Protein AF-A0A261C4Q7-F1 (afdb_monomer_lite)

Secondary structure (DSSP, 8-state):
-HHHHHHHTT-----TTSHHHHTT--S----------SSTT---TT----THHHHHHHHHHHHHHHHSPPP-

Organism: NCBI:txid1503980

InterPro domains:
  IPR035994 Nucleoside phosphorylase superfamily [G3DSA:3.40.50.1580] (1-71)

Fold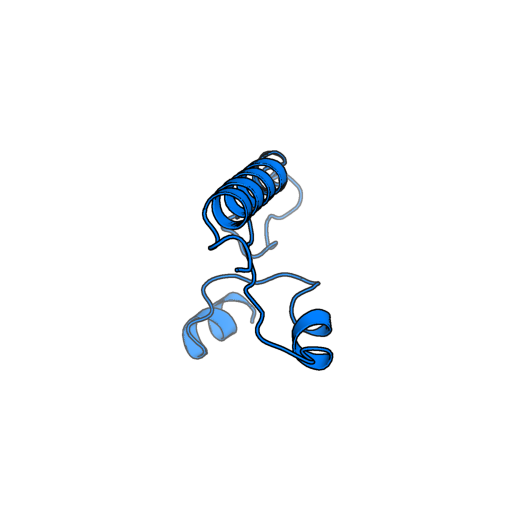seek 3Di:
DVVVVCVVVVPPADDPPDPVCVVPPPDDDDDFWFQQDPCNPPPDPDDGGNPCSVVVSVVVVVVCVVPPDDDD

pLDDT: mean 80.65, std 12.75, range [53.53, 97.0]

Radius of gyration: 15.41 Å; chains: 1; bounding box: 34×29×40 Å

Sequence (72 aa):
IRESFAESFGVRCMDAGFDSIVGSCVRSWALIRGISDYHYGQSRAGKIWQAHAAARAAGMVRCIIEKLPKSA

Structure (mmCIF, N/CA/C/O backbone):
data_AF-A0A261C4Q7-F1
#
_entry.id   AF-A0A261C4Q7-F1
#
loop_
_atom_site.group_PDB
_atom_site.id
_atom_site.type_symbol
_atom_site.label_atom_id
_atom_site.label_alt_id
_atom_site.label_comp_id
_atom_site.label_asym_id
_atom_site.label_entity_id
_atom_site.label_seq_id
_atom_site.pdbx_PDB_ins_code
_atom_site.Cartn_x
_atom_site.Cartn_y
_atom_site.Cartn_z
_atom_site.occupancy
_atom_site.B_iso_or_equiv
_atom_site.auth_seq_id
_atom_site.auth_comp_id
_atom_site.auth_asym_id
_atom_site.auth_atom_id
_atom_site.pdbx_PDB_model_num
ATOM 1 N N . ILE A 1 1 ? 10.295 -14.063 -13.202 1.00 69.88 1 ILE A N 1
ATOM 2 C CA . ILE A 1 1 ? 10.345 -14.316 -11.738 1.00 69.88 1 ILE A CA 1
ATOM 3 C C . ILE A 1 1 ? 9.268 -13.518 -11.005 1.00 69.88 1 ILE A C 1
ATOM 5 O O . ILE A 1 1 ? 8.376 -14.150 -10.465 1.00 69.88 1 ILE A O 1
ATOM 9 N N . ARG A 1 2 ? 9.289 -12.172 -10.991 1.00 72.69 2 ARG A N 1
ATOM 10 C CA . ARG A 1 2 ? 8.267 -11.378 -10.269 1.00 72.69 2 ARG A CA 1
ATOM 11 C C . ARG A 1 2 ? 6.858 -11.476 -10.870 1.00 72.69 2 ARG A C 1
ATOM 13 O O . ARG A 1 2 ? 5.919 -11.719 -10.129 1.00 72.69 2 ARG A O 1
ATOM 20 N N . GLU A 1 3 ? 6.720 -11.348 -12.188 1.00 76.94 3 GLU A N 1
ATOM 21 C CA . GLU A 1 3 ? 5.426 -11.508 -12.885 1.00 76.94 3 GLU A CA 1
ATOM 22 C C . GLU A 1 3 ? 4.874 -12.929 -12.754 1.00 76.94 3 GLU A C 1
ATOM 24 O O . GLU A 1 3 ? 3.762 -13.111 -12.281 1.00 76.94 3 GLU A O 1
ATOM 29 N N . SER A 1 4 ? 5.694 -13.941 -13.054 1.00 82.94 4 SER A N 1
ATOM 30 C CA . SER A 1 4 ? 5.310 -15.352 -12.911 1.00 82.94 4 SER A CA 1
ATOM 31 C C . SER A 1 4 ? 4.890 -15.713 -11.480 1.00 82.94 4 SER A C 1
ATOM 33 O O . SER A 1 4 ? 3.958 -16.486 -11.284 1.00 82.94 4 SER A O 1
ATOM 35 N N . PHE A 1 5 ? 5.561 -15.149 -10.468 1.00 84.00 5 PHE A N 1
ATOM 36 C CA . PHE A 1 5 ? 5.164 -15.297 -9.067 1.00 84.00 5 PHE A CA 1
ATOM 37 C C . PHE A 1 5 ? 3.826 -14.602 -8.797 1.00 84.00 5 PHE A C 1
ATOM 39 O O . PHE A 1 5 ? 2.942 -15.187 -8.179 1.00 84.00 5 PHE A O 1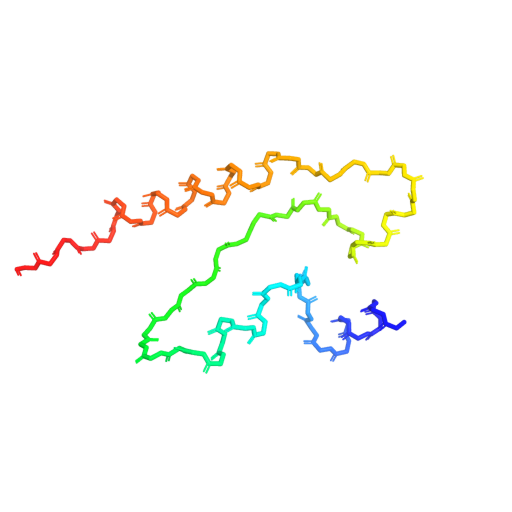
ATOM 46 N N . ALA A 1 6 ? 3.653 -13.377 -9.296 1.00 83.44 6 ALA A N 1
ATOM 47 C CA . ALA A 1 6 ? 2.419 -12.636 -9.103 1.00 83.44 6 ALA A CA 1
ATOM 48 C C . ALA A 1 6 ? 1.207 -13.344 -9.721 1.00 83.44 6 ALA A C 1
ATOM 50 O O . ALA A 1 6 ? 0.175 -13.452 -9.067 1.00 83.44 6 ALA A O 1
ATOM 51 N N . GLU A 1 7 ? 1.348 -13.895 -10.925 1.00 85.06 7 GLU A N 1
ATOM 52 C CA . GLU A 1 7 ? 0.304 -14.691 -11.575 1.00 85.06 7 GLU A CA 1
ATOM 53 C C . GLU A 1 7 ? 0.004 -15.979 -10.800 1.00 85.06 7 GLU A C 1
ATOM 55 O O . GLU A 1 7 ? -1.156 -16.264 -10.511 1.00 85.06 7 GLU A O 1
ATOM 60 N N . SER A 1 8 ? 1.042 -16.718 -10.392 1.00 93.12 8 SER A N 1
ATOM 61 C CA . SER A 1 8 ? 0.887 -18.015 -9.710 1.00 93.12 8 SER A CA 1
ATOM 62 C C . SER A 1 8 ? 0.186 -17.907 -8.355 1.00 93.12 8 SER A C 1
ATOM 64 O O . SER A 1 8 ? -0.522 -18.825 -7.951 1.00 93.12 8 SER A O 1
ATOM 66 N N . PHE A 1 9 ? 0.381 -16.793 -7.647 1.00 89.06 9 PHE A N 1
ATOM 67 C CA . PHE A 1 9 ? -0.170 -16.575 -6.307 1.00 89.06 9 PHE A CA 1
ATOM 68 C C . PHE A 1 9 ? -1.276 -15.509 -6.272 1.00 89.06 9 PHE A C 1
ATOM 70 O O . PHE A 1 9 ? -1.704 -15.103 -5.193 1.00 89.06 9 PHE A O 1
ATOM 77 N N . GLY A 1 10 ? -1.745 -15.036 -7.433 1.00 88.06 10 GLY A N 1
ATOM 78 C CA . GLY A 1 10 ? -2.789 -14.010 -7.525 1.00 88.06 10 GLY A CA 1
ATOM 79 C C . GLY A 1 10 ? -2.413 -12.678 -6.859 1.00 88.06 10 GLY A C 1
ATOM 80 O O . GLY A 1 10 ? 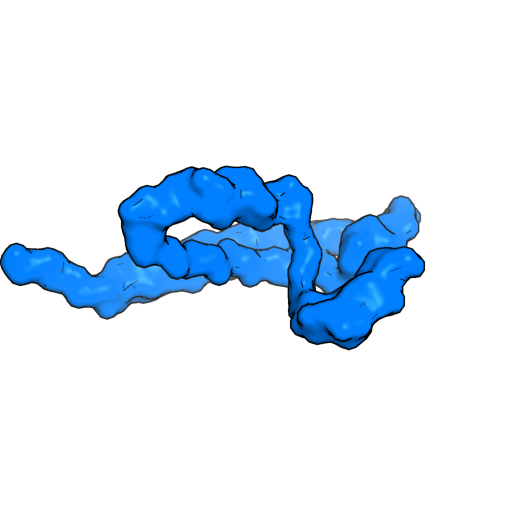-3.285 -11.963 -6.355 1.00 88.06 10 GLY A O 1
ATOM 81 N N . VAL A 1 11 ? -1.121 -12.341 -6.824 1.00 86.00 11 VAL A N 1
ATOM 82 C CA . VAL A 1 11 ? -0.604 -11.126 -6.186 1.00 86.00 11 VAL A CA 1
ATOM 83 C C . VAL A 1 11 ? -1.020 -9.909 -7.002 1.00 86.00 11 VAL A C 1
ATOM 85 O O . VAL A 1 11 ? -0.629 -9.738 -8.155 1.00 86.00 11 VAL A O 1
ATOM 88 N N . ARG A 1 12 ? -1.795 -9.020 -6.380 1.00 84.06 12 ARG A N 1
ATOM 89 C CA . ARG A 1 12 ? -2.288 -7.797 -7.032 1.00 84.06 12 ARG A CA 1
ATOM 90 C C . ARG A 1 12 ? -1.289 -6.644 -6.986 1.00 84.06 12 ARG A C 1
ATOM 92 O O . ARG A 1 12 ? -1.309 -5.783 -7.860 1.00 84.06 12 ARG A O 1
ATOM 99 N N . CYS A 1 13 ? -0.439 -6.604 -5.964 1.00 83.75 13 CYS A N 1
ATOM 100 C CA . CYS A 1 13 ? 0.569 -5.567 -5.772 1.00 83.75 13 CYS A CA 1
ATOM 101 C C . CYS A 1 13 ? 1.731 -6.088 -4.917 1.00 83.75 13 CYS A C 1
ATOM 103 O O . CYS A 1 13 ? 1.570 -7.029 -4.144 1.00 83.75 13 CYS A O 1
ATOM 105 N N . MET A 1 14 ? 2.902 -5.472 -5.066 1.00 81.38 14 MET A N 1
ATOM 106 C CA . MET A 1 14 ? 4.116 -5.801 -4.317 1.00 81.38 14 MET A CA 1
ATOM 107 C C . MET A 1 14 ? 4.696 -4.522 -3.709 1.00 81.38 14 MET A C 1
ATOM 109 O O . MET A 1 14 ? 4.669 -3.476 -4.354 1.00 81.38 14 MET A O 1
ATOM 113 N N . ASP A 1 15 ? 5.221 -4.609 -2.487 1.00 81.12 15 ASP A N 1
ATOM 114 C CA . ASP A 1 15 ? 5.909 -3.516 -1.794 1.00 81.12 15 ASP A CA 1
ATOM 115 C C . ASP A 1 15 ? 7.004 -4.078 -0.874 1.00 81.12 15 ASP A C 1
ATOM 117 O O . ASP A 1 15 ? 6.867 -5.180 -0.348 1.00 81.12 15 ASP A O 1
ATOM 121 N N . ALA A 1 16 ? 8.076 -3.314 -0.657 1.00 76.12 16 ALA A N 1
ATOM 122 C CA . ALA A 1 16 ? 9.215 -3.727 0.164 1.00 76.12 16 ALA A CA 1
ATOM 123 C C . ALA A 1 16 ? 8.929 -3.703 1.681 1.00 76.12 16 ALA A C 1
ATOM 125 O O . ALA A 1 16 ? 9.727 -4.216 2.459 1.00 76.12 16 ALA A O 1
ATOM 126 N N . GLY A 1 17 ? 7.814 -3.103 2.117 1.00 71.50 17 GLY A N 1
ATOM 127 C CA . GLY A 1 17 ? 7.462 -2.945 3.533 1.00 71.50 17 GLY A CA 1
ATOM 128 C C . GLY A 1 17 ? 6.240 -3.740 3.989 1.00 71.50 17 GLY A C 1
ATOM 129 O O . GLY A 1 17 ? 5.652 -3.390 5.010 1.00 71.50 17 GLY A O 1
ATOM 130 N N . PHE A 1 18 ? 5.786 -4.736 3.223 1.00 71.00 18 PHE A N 1
ATOM 131 C CA . PHE A 1 18 ? 4.614 -5.537 3.594 1.00 71.00 18 PHE A CA 1
ATOM 132 C C . PHE A 1 18 ? 4.914 -6.512 4.743 1.00 71.00 18 PHE A C 1
ATOM 134 O O . PHE A 1 18 ? 4.225 -6.494 5.764 1.00 71.00 18 PHE A O 1
ATOM 141 N N . ASP A 1 19 ? 5.965 -7.319 4.594 1.00 67.88 19 ASP A N 1
ATOM 142 C CA . ASP A 1 19 ? 6.217 -8.486 5.452 1.00 67.88 19 ASP A CA 1
ATOM 143 C C . ASP A 1 19 ? 6.507 -8.115 6.916 1.00 67.88 19 ASP A C 1
ATOM 145 O O . ASP A 1 19 ? 6.161 -8.854 7.838 1.00 67.88 19 ASP A O 1
ATOM 149 N N . SER A 1 20 ? 7.086 -6.934 7.153 1.00 64.62 20 SER A N 1
ATOM 150 C CA . SER A 1 20 ? 7.429 -6.454 8.497 1.00 64.62 20 SER A CA 1
ATOM 151 C C . SER A 1 20 ? 6.215 -6.048 9.336 1.00 64.62 20 SER A C 1
ATOM 153 O O . SER A 1 20 ? 6.281 -6.101 10.564 1.00 64.62 20 SER A O 1
ATOM 155 N N . ILE A 1 21 ? 5.101 -5.662 8.704 1.00 63.00 21 ILE A N 1
ATOM 156 C CA . ILE A 1 21 ? 3.877 -5.277 9.418 1.00 63.00 21 ILE A CA 1
ATOM 157 C C . ILE A 1 21 ? 3.118 -6.526 9.866 1.00 63.00 21 ILE A C 1
ATOM 159 O O . ILE A 1 21 ? 2.717 -6.600 11.026 1.00 63.00 21 ILE A O 1
ATOM 163 N N . VAL A 1 22 ? 2.983 -7.524 8.982 1.00 64.12 22 VAL A N 1
ATOM 164 C CA . VAL A 1 22 ? 2.236 -8.767 9.255 1.00 64.12 22 VAL A CA 1
ATOM 165 C C . VAL A 1 22 ? 2.813 -9.535 10.450 1.00 64.12 22 VAL A C 1
ATOM 167 O O . VAL A 1 22 ? 2.061 -10.097 11.244 1.00 64.12 22 VAL A O 1
ATOM 170 N N . GLY A 1 23 ? 4.138 -9.508 10.634 1.00 59.50 23 GLY A N 1
ATOM 171 C CA . GLY A 1 23 ? 4.810 -10.192 11.745 1.00 59.50 23 GLY A CA 1
ATOM 172 C C . GLY A 1 23 ? 4.532 -9.611 13.139 1.00 59.50 23 GLY A C 1
ATOM 173 O O . GLY A 1 23 ? 4.751 -10.298 14.131 1.00 59.50 23 GLY A O 1
ATOM 174 N N . SER A 1 24 ? 4.034 -8.372 13.231 1.00 63.16 24 SER A N 1
ATOM 175 C CA . SER A 1 24 ? 3.804 -7.656 14.498 1.00 63.16 24 SER A CA 1
ATOM 176 C C . SER A 1 24 ? 2.317 -7.453 14.820 1.00 63.16 24 SER A C 1
ATOM 178 O O . SER A 1 24 ? 1.980 -6.762 15.771 1.00 63.16 24 SER A O 1
ATOM 180 N N . CYS A 1 25 ? 1.389 -8.013 14.039 1.00 60.53 25 CYS A N 1
ATOM 181 C CA . CYS A 1 25 ? -0.055 -7.749 14.108 1.00 60.53 25 CYS A CA 1
ATOM 182 C C . CYS A 1 25 ? -0.743 -8.174 15.428 1.00 60.53 25 CYS A C 1
ATOM 184 O O . CYS A 1 25 ? -1.536 -9.110 15.452 1.00 60.53 25 CYS A O 1
ATOM 186 N N . VAL A 1 26 ? -0.506 -7.445 16.527 1.00 65.19 26 VAL A N 1
ATOM 187 C CA . VAL A 1 26 ? -1.063 -7.714 17.869 1.00 65.19 26 VAL A CA 1
ATOM 188 C C . VAL A 1 26 ? -2.600 -7.567 17.915 1.00 65.19 26 VAL A C 1
ATOM 190 O O . VAL A 1 26 ? -3.237 -8.062 18.842 1.00 65.19 26 VAL A O 1
ATOM 193 N N . ARG A 1 27 ? -3.235 -6.903 16.931 1.00 75.94 27 ARG A N 1
ATOM 194 C CA . ARG A 1 27 ? -4.701 -6.685 16.840 1.00 75.94 27 ARG A CA 1
ATOM 195 C C . ARG A 1 27 ? -5.190 -6.686 15.379 1.00 75.94 27 ARG A C 1
ATOM 197 O O . ARG A 1 27 ? -4.435 -7.005 14.465 1.00 75.94 27 ARG A O 1
ATOM 204 N N . SER A 1 28 ? -6.452 -6.302 15.150 1.00 83.00 28 SER A N 1
ATOM 205 C CA . SER A 1 28 ? -7.010 -6.041 13.815 1.00 83.00 28 SER A CA 1
ATOM 206 C C . SER A 1 28 ? -6.213 -4.963 13.080 1.00 83.00 28 SER A C 1
ATOM 208 O O . SER A 1 28 ? -5.948 -3.895 13.630 1.00 83.00 28 SER A O 1
ATOM 210 N N . TRP A 1 29 ? -5.866 -5.233 11.826 1.00 84.44 29 TRP A N 1
ATOM 211 C CA . TRP A 1 29 ? -5.102 -4.330 10.975 1.00 84.44 29 TRP A CA 1
ATOM 212 C C . TRP A 1 29 ? -5.695 -4.302 9.567 1.00 84.44 29 TRP A C 1
ATOM 214 O O . TRP A 1 29 ? -6.328 -5.256 9.116 1.00 84.44 29 TRP A O 1
ATOM 224 N N . ALA A 1 30 ? -5.479 -3.190 8.876 1.00 86.94 30 ALA A N 1
ATOM 225 C CA . ALA A 1 30 ? -5.785 -3.032 7.465 1.00 86.94 30 ALA A CA 1
ATOM 226 C C . ALA A 1 30 ? -4.617 -2.308 6.800 1.00 86.94 30 ALA A C 1
ATOM 228 O O . ALA A 1 30 ? -4.030 -1.398 7.387 1.00 86.94 30 ALA A O 1
ATOM 229 N N . LEU A 1 31 ? -4.284 -2.705 5.574 1.00 86.81 31 LEU A N 1
ATOM 230 C CA . LEU A 1 31 ? -3.215 -2.082 4.807 1.00 86.81 31 LEU A CA 1
ATOM 231 C C . LEU A 1 31 ? -3.796 -1.268 3.655 1.00 86.81 31 LEU A C 1
ATOM 233 O O . LEU A 1 31 ? -4.501 -1.801 2.802 1.00 86.81 31 LEU A O 1
ATOM 237 N N . ILE A 1 32 ? -3.456 0.019 3.613 1.00 91.19 32 ILE A N 1
ATOM 238 C CA . ILE A 1 32 ? -3.848 0.931 2.539 1.00 91.19 32 ILE A CA 1
ATOM 239 C C . ILE A 1 32 ? -2.586 1.349 1.784 1.00 91.19 32 ILE A C 1
ATOM 241 O O . ILE A 1 32 ? -1.671 1.930 2.365 1.00 91.19 32 ILE A O 1
ATOM 245 N N . ARG A 1 33 ? -2.527 1.044 0.482 1.00 89.75 33 ARG A N 1
ATOM 246 C CA . ARG A 1 33 ? -1.398 1.382 -0.398 1.00 89.75 33 ARG A CA 1
ATOM 247 C C . ARG A 1 33 ? -1.878 2.145 -1.622 1.00 89.75 33 ARG A C 1
ATOM 249 O O . ARG A 1 33 ? -2.901 1.811 -2.212 1.00 89.75 33 ARG A O 1
ATOM 256 N N . GLY A 1 34 ? -1.111 3.158 -2.006 1.00 91.31 34 GLY A N 1
ATOM 257 C CA . GLY A 1 34 ? -1.262 3.827 -3.291 1.00 91.31 34 GLY A CA 1
ATOM 258 C C . GLY A 1 34 ? -0.384 3.142 -4.329 1.00 91.31 34 GLY A C 1
ATOM 259 O O . GLY A 1 34 ? 0.749 2.780 -4.027 1.00 91.31 34 GLY A O 1
ATOM 260 N N . ILE A 1 35 ? -0.890 2.984 -5.550 1.00 90.19 35 ILE A N 1
ATOM 261 C CA . ILE A 1 35 ? -0.122 2.387 -6.646 1.00 90.19 35 ILE A CA 1
ATOM 262 C C . ILE A 1 35 ? 0.827 3.438 -7.233 1.00 90.19 35 ILE A C 1
ATOM 264 O O . ILE A 1 35 ? 0.384 4.392 -7.874 1.00 90.19 35 ILE A O 1
ATOM 268 N N . SER A 1 36 ? 2.126 3.276 -6.977 1.00 89.19 36 SER A N 1
ATOM 269 C CA . SER A 1 36 ? 3.197 4.148 -7.480 1.00 89.19 36 SER A CA 1
ATOM 270 C C . SER A 1 36 ? 3.630 3.806 -8.905 1.00 89.19 36 SER A C 1
ATOM 272 O O . SER A 1 36 ? 4.157 4.670 -9.604 1.00 89.19 36 SER A O 1
ATOM 274 N N . ASP A 1 37 ? 3.407 2.568 -9.344 1.00 84.00 37 ASP A N 1
ATOM 275 C CA . ASP A 1 37 ? 3.678 2.084 -10.694 1.00 84.00 37 ASP A CA 1
ATOM 276 C C . ASP A 1 37 ? 2.871 0.808 -10.995 1.00 84.00 37 ASP A C 1
ATOM 278 O O . ASP A 1 37 ? 2.445 0.099 -10.087 1.00 84.00 37 ASP A O 1
ATOM 282 N N . TYR A 1 38 ? 2.685 0.507 -12.281 1.00 83.38 38 TYR A N 1
ATOM 283 C CA . TYR A 1 38 ? 2.021 -0.716 -12.764 1.00 83.38 38 TYR A CA 1
ATOM 284 C C . TYR A 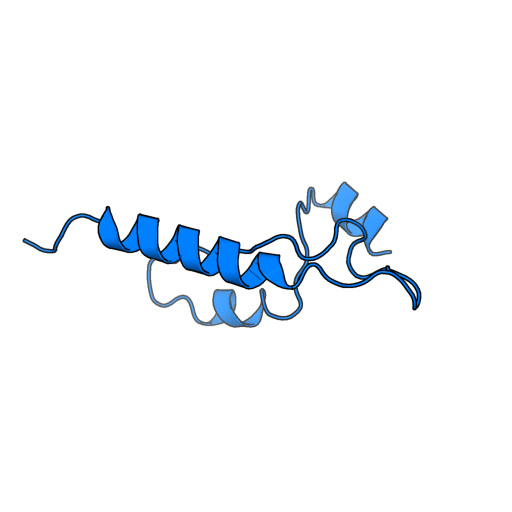1 38 ? 3.009 -1.694 -13.407 1.00 83.38 38 TYR A C 1
ATOM 286 O O . TYR A 1 38 ? 2.634 -2.535 -14.217 1.00 83.38 38 TYR A O 1
ATOM 294 N N . HIS A 1 39 ? 4.295 -1.543 -13.099 1.00 78.19 39 HIS A N 1
ATOM 295 C CA . HIS A 1 39 ? 5.367 -2.327 -13.698 1.00 78.19 39 HIS A CA 1
ATOM 296 C C . HIS A 1 39 ? 6.123 -3.140 -12.648 1.00 78.19 39 HIS A C 1
ATOM 298 O O . HIS A 1 39 ? 7.215 -3.620 -12.926 1.00 78.19 39 HIS A O 1
ATOM 304 N N . TYR A 1 40 ? 5.558 -3.324 -11.451 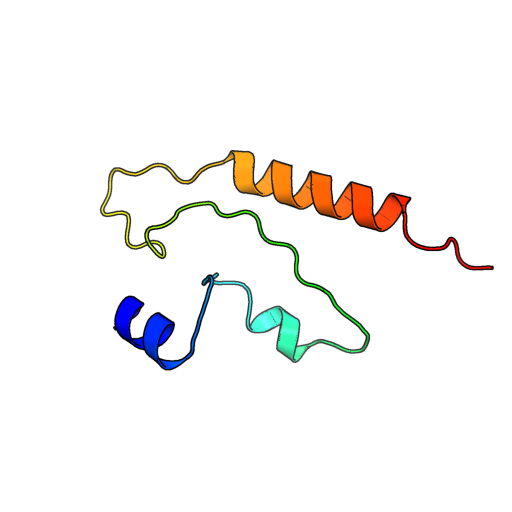1.00 72.31 40 TYR A N 1
ATOM 305 C CA . TYR A 1 40 ? 6.135 -4.139 -10.377 1.00 72.31 40 TYR A CA 1
ATOM 306 C C . TYR A 1 40 ? 7.539 -3.679 -9.944 1.00 72.31 40 TYR A C 1
ATOM 308 O O . TYR A 1 40 ? 8.406 -4.498 -9.607 1.00 72.31 40 TYR A O 1
ATOM 316 N N . GLY A 1 41 ? 7.802 -2.372 -10.035 1.00 65.25 41 GLY A N 1
ATOM 317 C CA . GLY A 1 41 ? 9.132 -1.798 -9.836 1.00 65.25 41 GLY A CA 1
ATOM 318 C C . GLY A 1 41 ? 10.162 -2.219 -10.895 1.00 65.25 41 GLY A C 1
ATOM 319 O O . GLY A 1 41 ? 11.348 -1.956 -10.724 1.00 65.25 41 GLY A O 1
ATOM 320 N N . GLN A 1 42 ? 9.738 -2.868 -11.988 1.00 63.22 42 GLN A N 1
ATOM 321 C CA . GLN A 1 42 ? 10.558 -3.187 -13.166 1.00 63.22 42 GLN A CA 1
ATOM 322 C C . GLN A 1 42 ? 10.656 -2.019 -14.146 1.00 63.22 42 GLN A C 1
ATOM 324 O O . GLN A 1 42 ? 11.085 -2.198 -15.288 1.00 63.22 42 GLN A O 1
ATOM 329 N N . SER A 1 43 ? 10.238 -0.823 -13.738 1.00 56.47 43 SER A N 1
ATOM 330 C CA . SER A 1 43 ? 10.484 0.413 -14.461 1.00 56.47 43 SER A CA 1
ATOM 331 C C . SER A 1 43 ? 11.998 0.598 -14.602 1.00 56.47 43 SER A C 1
ATOM 333 O O . SER A 1 43 ? 12.653 1.236 -13.782 1.00 56.47 43 SER A O 1
ATOM 335 N N . ARG A 1 44 ? 12.561 -0.013 -15.654 1.00 53.94 44 ARG A N 1
ATOM 336 C CA . ARG A 1 44 ? 13.915 0.223 -16.155 1.00 53.94 44 ARG A CA 1
ATOM 337 C C . ARG A 1 44 ? 14.125 1.734 -16.155 1.00 53.94 44 ARG A C 1
ATOM 339 O O . ARG A 1 44 ? 13.214 2.456 -16.565 1.00 53.94 44 ARG A O 1
ATOM 346 N N . ALA A 1 45 ? 15.269 2.169 -15.629 1.00 53.53 45 ALA A N 1
ATOM 347 C CA . ALA A 1 45 ? 15.675 3.563 -15.458 1.00 53.53 45 ALA A CA 1
ATOM 348 C C . ALA A 1 45 ? 14.983 4.504 -16.465 1.00 53.53 45 ALA A C 1
ATOM 350 O O . ALA A 1 45 ? 15.310 4.492 -17.649 1.00 53.53 45 ALA A O 1
ATOM 351 N N . GLY A 1 46 ? 13.971 5.255 -16.011 1.00 55.31 46 GLY A N 1
ATOM 352 C CA . GLY A 1 46 ? 13.252 6.202 -16.873 1.00 55.31 46 GLY A CA 1
ATOM 353 C C . GLY A 1 46 ? 11.758 6.384 -16.601 1.00 55.31 46 GLY A C 1
ATOM 354 O O . GLY A 1 46 ? 11.203 7.403 -17.001 1.00 55.31 46 GLY A O 1
ATOM 355 N N . LYS A 1 47 ? 11.082 5.463 -15.898 1.00 62.69 47 LYS A N 1
ATOM 356 C CA . LYS A 1 47 ? 9.668 5.655 -15.516 1.00 62.69 47 LYS A CA 1
ATOM 357 C C . LYS A 1 47 ? 9.539 6.119 -14.067 1.00 62.69 47 LYS A C 1
ATOM 359 O O . LYS A 1 47 ? 9.850 5.384 -13.133 1.00 62.69 47 LYS A O 1
ATOM 364 N N . ILE A 1 48 ? 9.070 7.354 -13.918 1.00 73.56 48 ILE A N 1
ATOM 365 C CA . ILE A 1 48 ? 8.939 8.071 -12.649 1.00 73.56 48 ILE A CA 1
ATOM 366 C C . ILE A 1 48 ? 7.823 7.433 -11.815 1.00 73.56 48 ILE A C 1
ATOM 368 O O . ILE A 1 48 ? 6.696 7.265 -12.289 1.00 73.56 48 ILE A O 1
ATOM 372 N N . TRP A 1 49 ? 8.143 7.082 -10.569 1.00 83.44 49 TRP A N 1
ATOM 373 C CA . TRP A 1 49 ? 7.148 6.660 -9.588 1.00 83.44 49 TRP A CA 1
ATOM 374 C C . TRP A 1 49 ? 6.125 7.774 -9.385 1.00 83.44 49 TRP A C 1
ATOM 376 O O . TRP A 1 49 ? 6.471 8.948 -9.260 1.00 83.44 49 TRP A O 1
ATOM 386 N N . GLN A 1 50 ? 4.851 7.411 -9.328 1.00 87.69 50 GLN A N 1
ATOM 387 C CA . GLN A 1 50 ? 3.775 8.371 -9.136 1.00 87.69 50 GLN A CA 1
ATOM 388 C C . GLN A 1 50 ? 3.810 8.911 -7.698 1.00 87.69 50 GLN A C 1
ATOM 390 O O . GLN A 1 50 ? 3.225 8.322 -6.792 1.00 87.69 50 GLN A O 1
ATOM 395 N N . ALA A 1 51 ? 4.479 10.049 -7.477 1.00 84.12 51 ALA A N 1
ATOM 396 C CA . ALA A 1 51 ? 4.652 10.651 -6.146 1.00 84.12 51 ALA A CA 1
ATOM 397 C C . ALA A 1 51 ? 3.316 10.929 -5.427 1.00 84.12 51 ALA A C 1
ATOM 399 O O . ALA A 1 51 ? 3.214 10.844 -4.204 1.00 84.12 51 ALA A O 1
ATOM 400 N N . HIS A 1 52 ? 2.253 11.189 -6.190 1.00 91.38 52 HIS A N 1
ATOM 401 C CA . HIS A 1 52 ? 0.910 11.404 -5.657 1.00 91.38 52 HIS A CA 1
ATOM 402 C C . HIS A 1 52 ? 0.256 10.134 -5.080 1.00 91.38 52 HIS A C 1
ATOM 404 O O . HIS A 1 52 ? -0.763 10.237 -4.396 1.00 91.38 52 HIS A O 1
ATOM 410 N N . ALA A 1 53 ? 0.804 8.940 -5.333 1.00 92.25 53 ALA A N 1
ATOM 411 C CA . ALA A 1 53 ? 0.274 7.684 -4.808 1.00 92.25 53 ALA A CA 1
ATOM 412 C C . ALA A 1 53 ? 0.254 7.677 -3.271 1.00 92.25 53 ALA A C 1
ATOM 414 O O . ALA A 1 53 ? -0.745 7.276 -2.672 1.00 92.25 53 ALA A O 1
ATOM 415 N N . ALA A 1 54 ? 1.306 8.205 -2.638 1.00 90.88 54 ALA A N 1
ATOM 416 C CA . ALA A 1 54 ? 1.381 8.333 -1.185 1.00 90.88 54 ALA A CA 1
ATOM 417 C C . ALA A 1 54 ? 0.297 9.277 -0.639 1.00 90.88 54 ALA A C 1
ATOM 419 O O . ALA A 1 54 ? -0.422 8.924 0.295 1.00 90.88 54 ALA A O 1
ATOM 420 N N . ALA A 1 55 ? 0.116 10.442 -1.271 1.00 94.88 55 ALA A N 1
ATOM 421 C CA . ALA A 1 55 ? -0.903 11.412 -0.872 1.00 94.88 55 ALA A CA 1
ATOM 422 C C . ALA A 1 55 ? -2.328 10.843 -0.994 1.00 94.88 55 ALA A C 1
ATOM 424 O O . ALA A 1 55 ? -3.151 11.039 -0.101 1.00 94.88 55 ALA A O 1
ATOM 425 N N . ARG A 1 56 ? -2.617 10.081 -2.059 1.00 95.25 56 ARG A N 1
ATOM 426 C CA . ARG A 1 56 ? -3.915 9.405 -2.236 1.00 95.25 56 ARG A CA 1
ATOM 427 C C . ARG A 1 56 ? -4.173 8.356 -1.155 1.00 95.25 56 ARG A C 1
ATOM 429 O O . ARG A 1 56 ? -5.274 8.310 -0.613 1.00 95.25 56 ARG A O 1
ATOM 436 N N . ALA A 1 57 ? -3.167 7.546 -0.820 1.00 95.12 57 ALA A N 1
ATOM 437 C CA . ALA A 1 57 ? -3.278 6.557 0.250 1.00 95.12 57 ALA A CA 1
ATOM 438 C C . ALA A 1 57 ? -3.545 7.227 1.606 1.00 95.12 57 ALA A C 1
ATOM 440 O O . ALA A 1 57 ? -4.467 6.829 2.312 1.00 95.12 57 ALA A O 1
ATOM 441 N N . ALA A 1 58 ? -2.805 8.292 1.931 1.00 95.31 58 ALA A N 1
ATOM 442 C CA . ALA A 1 58 ? -3.008 9.063 3.156 1.00 95.31 58 ALA A CA 1
ATOM 443 C C . ALA A 1 58 ? -4.402 9.713 3.217 1.00 95.31 58 ALA A C 1
ATOM 445 O O . ALA A 1 58 ? -5.054 9.676 4.259 1.00 95.31 58 ALA A O 1
ATOM 446 N N . GLY A 1 59 ? -4.892 10.256 2.098 1.00 97.00 59 GLY A N 1
ATOM 447 C CA . GLY A 1 59 ? -6.248 10.796 1.999 1.00 97.00 59 GLY A CA 1
ATOM 448 C C . GLY A 1 59 ? -7.320 9.740 2.276 1.00 97.00 59 GLY A C 1
ATOM 449 O O . GLY A 1 59 ? -8.231 9.984 3.062 1.00 97.00 59 GLY A O 1
ATOM 450 N N . MET A 1 60 ? -7.171 8.538 1.709 1.00 96.56 60 MET A N 1
ATOM 451 C CA . MET A 1 60 ? -8.078 7.419 1.984 1.00 96.56 60 MET A CA 1
ATOM 452 C C . MET A 1 60 ? -8.038 7.005 3.460 1.00 96.56 60 MET A C 1
ATOM 454 O O . MET A 1 60 ? -9.087 6.837 4.076 1.00 96.56 60 MET A O 1
ATOM 458 N N . VAL A 1 61 ? -6.842 6.888 4.047 1.00 96.12 61 VAL A N 1
ATOM 459 C CA . VAL A 1 61 ? -6.674 6.585 5.480 1.00 96.12 61 VAL A CA 1
ATOM 460 C C . VAL A 1 61 ? -7.401 7.618 6.338 1.00 96.12 61 VAL A C 1
ATOM 462 O O . VAL A 1 61 ? -8.143 7.244 7.243 1.00 96.12 61 VAL A O 1
ATOM 465 N N . ARG A 1 62 ? -7.248 8.910 6.026 1.00 96.50 62 ARG A N 1
ATOM 466 C CA . ARG A 1 62 ? -7.956 9.987 6.722 1.00 96.50 62 ARG A CA 1
ATOM 467 C C . ARG A 1 62 ? -9.473 9.809 6.635 1.00 96.50 62 ARG A C 1
ATOM 469 O O . ARG A 1 62 ? -10.133 9.846 7.668 1.00 96.50 62 ARG A O 1
ATOM 476 N N . CYS A 1 63 ? -10.015 9.568 5.440 1.00 96.56 63 CYS A N 1
ATOM 477 C CA . CYS A 1 63 ? -11.449 9.337 5.263 1.00 96.56 63 CYS A CA 1
ATOM 478 C C . CYS A 1 63 ? -11.948 8.121 6.054 1.00 96.56 63 CYS A C 1
ATOM 480 O O . CYS A 1 63 ? -13.016 8.193 6.653 1.00 96.56 63 CYS A O 1
ATOM 482 N N . ILE A 1 64 ? -11.186 7.022 6.083 1.00 94.69 64 ILE A N 1
ATOM 483 C CA . ILE A 1 64 ? -11.530 5.838 6.882 1.00 94.69 64 ILE A CA 1
ATOM 484 C C . ILE A 1 64 ? -11.598 6.221 8.359 1.00 94.69 64 ILE A C 1
ATOM 486 O O . ILE A 1 64 ? -12.628 6.000 8.984 1.00 94.69 64 ILE A O 1
ATOM 490 N N . ILE A 1 65 ? -10.548 6.847 8.900 1.00 93.44 65 ILE A N 1
ATOM 491 C CA . ILE A 1 65 ? -10.483 7.244 10.314 1.00 93.44 65 ILE A CA 1
ATOM 492 C C . ILE A 1 65 ? -11.640 8.179 10.687 1.00 93.44 65 ILE A C 1
ATOM 494 O O . ILE A 1 65 ? -12.280 7.972 11.713 1.00 93.44 65 ILE A O 1
ATOM 498 N N . GLU A 1 66 ? -11.952 9.168 9.848 1.00 95.62 66 GLU A N 1
ATOM 499 C CA . GLU A 1 66 ? -13.062 10.107 10.075 1.00 95.62 66 GLU A CA 1
ATOM 500 C C . GLU A 1 66 ? -14.445 9.430 10.061 1.00 95.62 66 GLU A C 1
ATOM 502 O O . GLU A 1 66 ? -15.400 9.970 10.625 1.00 95.62 66 GLU A O 1
ATOM 507 N N . LYS A 1 67 ? -14.571 8.270 9.406 1.00 94.44 67 LYS A N 1
ATOM 508 C CA . LYS A 1 67 ? -15.817 7.496 9.297 1.00 94.44 67 LYS A CA 1
ATOM 509 C C . LYS A 1 67 ? -15.891 6.306 10.247 1.00 94.44 67 LYS A C 1
ATOM 511 O O . LYS A 1 67 ? -16.967 5.719 10.364 1.00 94.44 67 LYS A O 1
ATOM 516 N N . LEU A 1 68 ? -14.795 5.943 10.914 1.00 91.38 68 LEU A N 1
ATOM 517 C CA . LEU A 1 68 ? -14.831 4.903 11.932 1.00 91.38 68 LEU A CA 1
ATOM 518 C C . LEU A 1 68 ? -15.782 5.325 13.063 1.00 91.38 68 LEU A C 1
ATOM 520 O O . LEU A 1 68 ? -15.838 6.511 13.409 1.00 91.38 68 LEU A O 1
ATOM 524 N N . PRO A 1 69 ? -16.532 4.376 13.650 1.00 91.75 69 PRO A N 1
ATOM 525 C CA . PRO A 1 69 ? -17.337 4.658 14.825 1.00 91.75 69 PRO A CA 1
ATOM 526 C C . PRO A 1 69 ? -16.448 5.283 15.896 1.00 91.75 69 PRO A C 1
ATOM 528 O O . PRO A 1 69 ? -15.410 4.721 16.255 1.00 91.75 69 PRO A O 1
ATOM 531 N N . LYS A 1 70 ? -16.838 6.457 16.396 1.00 84.31 70 LYS A N 1
ATOM 532 C CA . LYS A 1 70 ? -16.196 7.009 17.588 1.00 84.31 70 LYS A CA 1
ATOM 533 C C . LYS A 1 70 ? -16.481 6.034 18.725 1.00 84.31 70 LYS A C 1
ATOM 535 O O . LYS A 1 70 ? -17.621 5.587 18.853 1.00 84.31 70 LYS A O 1
ATOM 540 N N . SER A 1 71 ? -15.452 5.677 19.488 1.00 74.81 71 SER A N 1
ATOM 541 C CA . SER A 1 71 ? -15.622 4.858 20.687 1.00 74.81 71 SER A CA 1
ATOM 542 C C . SER A 1 71 ? -16.754 5.444 21.534 1.00 74.81 71 SER A C 1
ATOM 544 O O . SER A 1 71 ? -16.773 6.658 21.748 1.00 74.81 71 SER A O 1
ATOM 546 N N . ALA A 1 72 ? -17.707 4.592 21.919 1.00 54.72 72 ALA A N 1
ATOM 547 C CA . ALA A 1 72 ? -18.753 4.938 22.876 1.00 54.72 72 ALA A CA 1
ATOM 548 C C . ALA A 1 72 ? -18.148 5.278 24.244 1.00 54.72 72 ALA A C 1
ATOM 550 O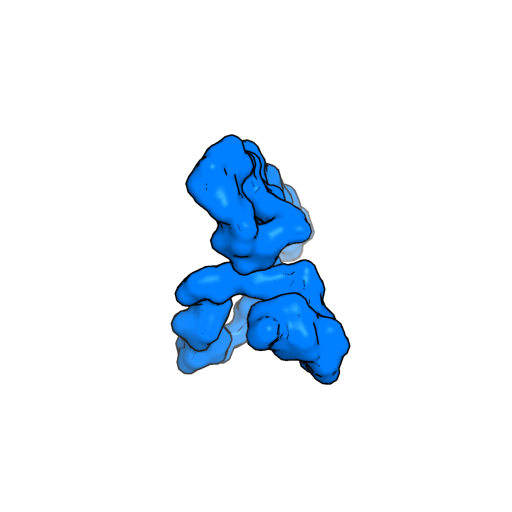 O . ALA A 1 72 ? -17.087 4.691 24.571 1.00 54.72 72 ALA A O 1
#